Protein AF-A0A348MXN9-F1 (afdb_monomer)

Structure (mmCIF, N/CA/C/O backbone):
data_AF-A0A348MXN9-F1
#
_entry.id   AF-A0A348MXN9-F1
#
loop_
_atom_site.group_PDB
_atom_site.id
_atom_site.type_symbol
_atom_site.label_atom_id
_atom_site.label_alt_id
_atom_site.label_comp_id
_atom_site.label_asym_id
_atom_site.label_entity_id
_atom_site.label_seq_id
_atom_site.pdbx_PDB_ins_code
_atom_site.Cartn_x
_atom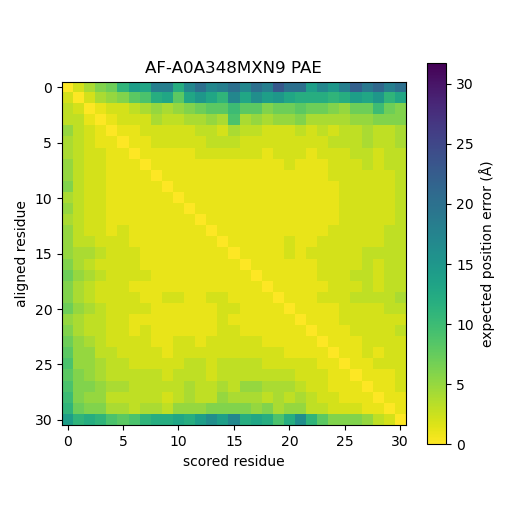_site.Cartn_y
_atom_site.Cartn_z
_atom_site.occupancy
_atom_site.B_iso_or_equiv
_atom_site.auth_seq_id
_atom_site.auth_comp_id
_atom_site.auth_asym_id
_atom_site.auth_atom_id
_atom_site.pdbx_PDB_model_num
ATOM 1 N N . MET A 1 1 ? -3.142 24.710 -6.885 1.00 69.50 1 MET A N 1
ATOM 2 C CA . MET A 1 1 ? -4.007 23.526 -6.682 1.00 69.50 1 MET A CA 1
ATOM 3 C C . MET A 1 1 ? -3.198 22.301 -7.069 1.00 69.50 1 MET A C 1
ATOM 5 O O . MET A 1 1 ? -2.579 22.347 -8.125 1.00 69.50 1 MET A O 1
ATOM 9 N N . SER A 1 2 ? -3.108 21.274 -6.220 1.00 84.19 2 SER A N 1
ATOM 10 C CA . SER A 1 2 ? -2.411 20.035 -6.588 1.00 84.19 2 SER A CA 1
ATOM 11 C C . SER A 1 2 ? -3.306 19.161 -7.467 1.00 84.19 2 SER A C 1
ATOM 13 O O . SER A 1 2 ? -4.526 19.141 -7.305 1.00 84.19 2 SER A O 1
ATOM 15 N N . THR A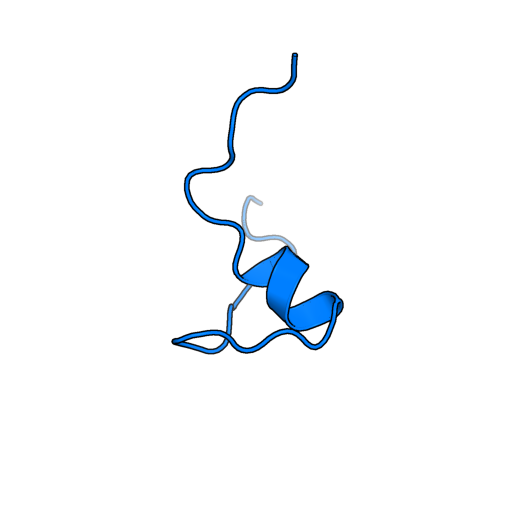 1 3 ? -2.702 18.446 -8.413 1.00 91.81 3 THR A N 1
ATOM 16 C CA . THR A 1 3 ? -3.406 17.445 -9.221 1.00 91.81 3 THR A CA 1
ATOM 17 C C . THR A 1 3 ? -3.787 16.250 -8.338 1.00 91.81 3 THR A C 1
ATOM 19 O O . THR A 1 3 ? -2.928 15.768 -7.594 1.00 91.81 3 THR A O 1
ATOM 22 N N . PRO A 1 4 ? -5.031 15.741 -8.400 1.00 91.38 4 PRO A N 1
ATOM 23 C CA . PRO A 1 4 ? -5.437 14.584 -7.608 1.00 91.38 4 PRO A CA 1
ATOM 24 C C . PRO A 1 4 ? -4.694 13.311 -8.039 1.00 91.38 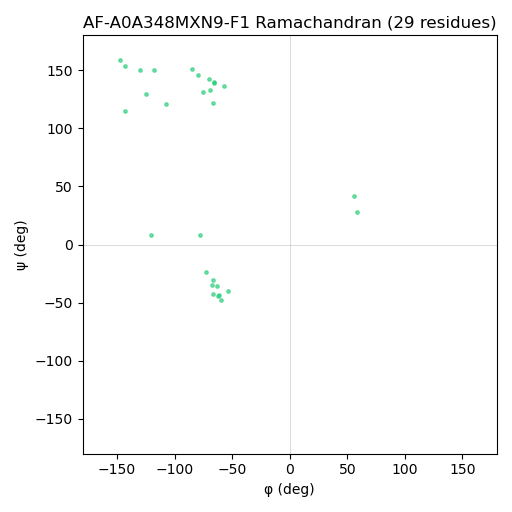4 PRO A C 1
ATOM 26 O O . PRO A 1 4 ? -4.503 13.050 -9.230 1.00 91.38 4 PRO A O 1
ATOM 29 N N . LEU A 1 5 ? -4.293 12.495 -7.059 1.00 95.44 5 LEU A N 1
ATOM 30 C CA . LEU A 1 5 ? -3.669 11.195 -7.301 1.00 95.4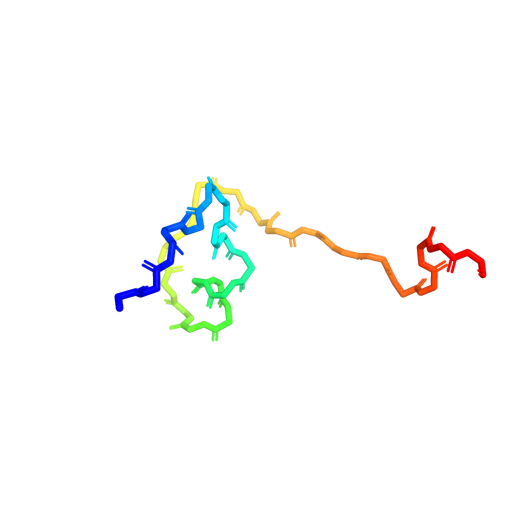4 5 LEU A CA 1
ATOM 31 C C . LEU A 1 5 ? -4.723 10.174 -7.739 1.00 95.44 5 LEU A C 1
ATOM 33 O O . LEU A 1 5 ? -5.740 9.999 -7.078 1.00 95.44 5 LEU A O 1
ATOM 37 N N . LYS A 1 6 ? -4.450 9.449 -8.830 1.00 96.69 6 LYS A N 1
ATOM 38 C CA . LYS A 1 6 ? -5.316 8.352 -9.302 1.00 96.69 6 LYS A CA 1
ATOM 39 C C . LYS A 1 6 ? -5.240 7.100 -8.416 1.00 96.69 6 LYS A C 1
ATOM 41 O O . LYS A 1 6 ? -6.156 6.289 -8.432 1.00 96.69 6 LYS A O 1
ATOM 46 N N . ASN A 1 7 ? -4.138 6.919 -7.686 1.00 96.88 7 ASN A N 1
ATOM 47 C CA . ASN A 1 7 ? -3.928 5.814 -6.753 1.00 96.88 7 ASN A CA 1
ATOM 48 C C . ASN A 1 7 ? -3.161 6.335 -5.535 1.00 96.88 7 ASN A C 1
ATOM 50 O O . ASN A 1 7 ? -2.008 6.748 -5.653 1.00 96.88 7 ASN A O 1
ATOM 54 N N . ASP A 1 8 ? -3.814 6.318 -4.379 1.00 97.56 8 ASP A N 1
ATOM 55 C CA . ASP A 1 8 ? -3.310 6.840 -3.110 1.00 97.56 8 A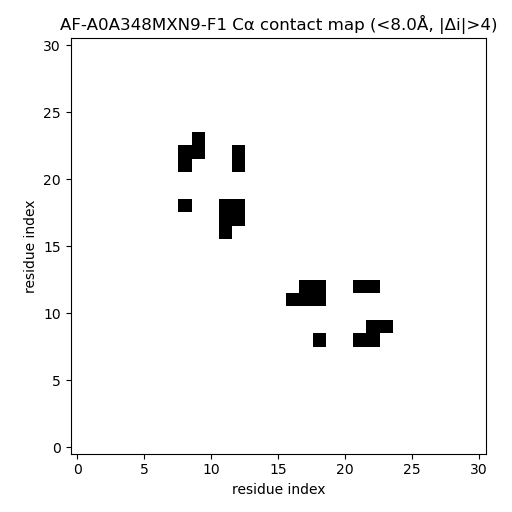SP A CA 1
ATOM 56 C C . ASP A 1 8 ? -3.240 5.763 -2.011 1.00 97.56 8 ASP A C 1
ATOM 58 O O . ASP A 1 8 ? -2.940 6.075 -0.856 1.00 97.56 8 ASP A O 1
ATOM 62 N N . ARG A 1 9 ? -3.465 4.484 -2.358 1.00 98.38 9 ARG A N 1
ATOM 63 C CA . ARG A 1 9 ? -3.572 3.373 -1.391 1.00 98.38 9 ARG A CA 1
ATOM 64 C C . ARG A 1 9 ? -2.372 3.279 -0.457 1.00 98.38 9 ARG A C 1
ATOM 66 O O . ARG A 1 9 ? -2.548 3.035 0.730 1.00 98.38 9 ARG A O 1
ATOM 73 N N . TYR A 1 10 ? -1.165 3.496 -0.979 1.00 98.19 10 TYR A N 1
ATOM 74 C CA . TYR A 1 10 ? 0.059 3.475 -0.177 1.00 98.19 10 TYR A CA 1
ATOM 75 C C . TYR A 1 10 ? 0.027 4.527 0.940 1.00 98.19 10 TYR A C 1
ATOM 77 O O . TYR A 1 10 ? 0.264 4.207 2.102 1.00 98.19 10 TYR A O 1
ATOM 85 N N . LEU A 1 11 ? -0.347 5.766 0.611 1.00 98.12 11 LEU A N 1
ATOM 86 C CA . LEU A 1 11 ? -0.422 6.862 1.580 1.00 98.12 11 LEU A CA 1
ATOM 87 C C . LEU A 1 11 ? -1.527 6.617 2.611 1.00 98.12 11 LEU A C 1
ATOM 89 O O . LEU A 1 11 ? -1.316 6.808 3.808 1.00 98.12 11 LEU A O 1
ATOM 93 N N . ARG A 1 12 ? -2.687 6.137 2.156 1.00 98.44 12 ARG A N 1
ATOM 94 C CA . ARG A 1 12 ? -3.821 5.800 3.025 1.00 98.44 12 ARG A CA 1
ATOM 95 C C . ARG A 1 12 ? 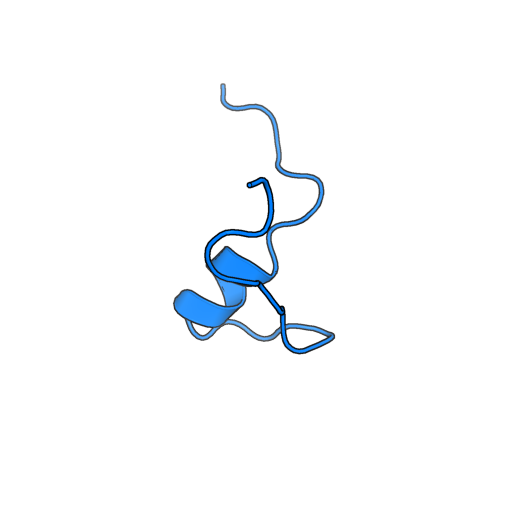-3.480 4.685 4.009 1.00 98.44 12 ARG A C 1
ATOM 97 O O . ARG A 1 12 ? -3.768 4.822 5.197 1.00 98.44 12 ARG A O 1
ATOM 104 N N . ALA A 1 13 ? -2.815 3.629 3.542 1.00 98.44 13 ALA A N 1
ATOM 105 C CA . ALA A 1 13 ? -2.371 2.532 4.394 1.00 98.44 13 ALA A CA 1
ATOM 106 C C . ALA A 1 13 ? -1.381 3.012 5.470 1.00 98.44 13 ALA A C 1
ATOM 108 O O . ALA A 1 13 ? -1.540 2.666 6.640 1.00 98.44 13 ALA A O 1
ATOM 109 N N . LEU A 1 14 ? -0.415 3.871 5.114 1.00 98.25 14 LEU A N 1
ATOM 110 C CA . LEU A 1 14 ? 0.515 4.470 6.084 1.00 98.25 14 LEU A CA 1
ATOM 111 C C . LEU A 1 14 ? -0.196 5.354 7.118 1.00 98.25 14 LEU A C 1
ATOM 113 O O . LEU A 1 14 ? 0.168 5.354 8.293 1.00 98.25 14 LEU A O 1
ATOM 117 N N . ALA A 1 15 ? -1.245 6.060 6.699 1.00 98.50 15 ALA A N 1
ATOM 118 C CA . ALA A 1 15 ? -2.100 6.854 7.576 1.00 98.50 15 ALA A CA 1
ATOM 119 C C . ALA A 1 15 ? -3.124 6.016 8.372 1.00 98.50 15 ALA A C 1
ATOM 121 O O . ALA A 1 15 ? -3.993 6.587 9.029 1.00 98.50 15 ALA A O 1
ATOM 122 N N . LYS A 1 16 ? -3.040 4.676 8.325 1.00 98.38 16 LYS A N 1
ATOM 123 C CA . LYS A 1 16 ? -3.969 3.735 8.979 1.00 98.38 16 LYS A CA 1
ATOM 124 C C . LYS A 1 16 ? -5.433 3.900 8.547 1.00 98.38 16 LYS A C 1
ATOM 126 O O . LYS A 1 16 ? -6.348 3.600 9.310 1.00 98.38 16 LYS A O 1
ATOM 131 N N . GLN A 1 17 ? -5.667 4.377 7.329 1.00 98.69 17 GLN A N 1
ATOM 132 C CA . GLN A 1 17 ? -7.006 4.467 6.757 1.00 98.69 17 GLN A CA 1
ATOM 133 C C . GLN A 1 17 ? -7.403 3.134 6.101 1.00 98.69 17 GLN A C 1
ATOM 135 O O . GLN A 1 17 ? -6.529 2.430 5.587 1.00 98.69 17 GLN A O 1
ATOM 140 N N . PRO A 1 18 ? -8.704 2.791 6.054 1.00 98.56 18 PRO A N 1
ATOM 141 C CA . PRO A 1 18 ? -9.171 1.611 5.333 1.00 98.56 18 PRO A CA 1
ATOM 142 C C . PRO A 1 18 ? -8.764 1.662 3.857 1.00 98.56 18 PRO A C 1
ATOM 144 O O . PRO A 1 18 ? -8.913 2.702 3.208 1.00 98.56 18 PRO A O 1
ATOM 147 N N . VAL A 1 19 ? -8.290 0.539 3.324 1.00 98.56 19 VAL A N 1
ATOM 148 C CA . VAL A 1 19 ? -7.986 0.328 1.902 1.00 98.56 19 VAL 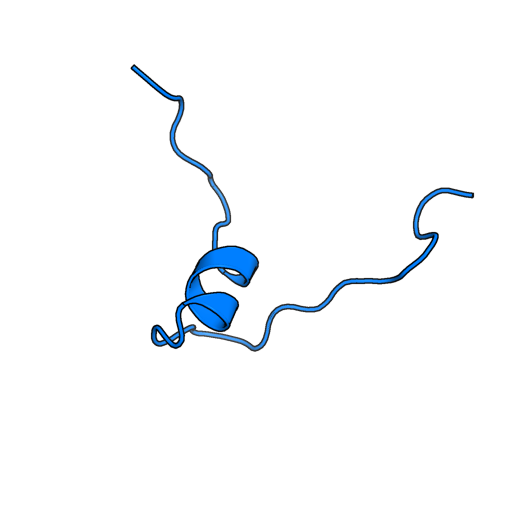A CA 1
ATOM 149 C C . VAL A 1 19 ? -8.650 -0.968 1.440 1.00 98.56 19 VAL A C 1
ATOM 151 O O . VAL A 1 19 ? -8.855 -1.880 2.236 1.00 98.56 19 VAL A O 1
ATOM 154 N N . ASP A 1 20 ? -9.014 -1.032 0.164 1.00 98.44 20 ASP A N 1
ATOM 155 C CA . ASP A 1 20 ? -9.638 -2.193 -0.485 1.00 98.44 20 ASP A CA 1
ATOM 156 C C . ASP A 1 20 ? -8.684 -3.390 -0.593 1.00 98.44 20 ASP A C 1
ATOM 158 O O . ASP A 1 20 ? -9.108 -4.535 -0.467 1.00 98.44 20 ASP A O 1
ATOM 162 N N . VAL A 1 21 ? -7.393 -3.121 -0.804 1.00 98.56 21 VAL A N 1
ATOM 163 C CA . VAL A 1 21 ? -6.324 -4.125 -0.873 1.00 98.56 21 VAL A CA 1
ATOM 164 C C . VAL A 1 21 ? -5.042 -3.589 -0.241 1.00 98.56 21 VAL A C 1
ATOM 166 O O . VAL A 1 21 ? -4.793 -2.381 -0.233 1.00 98.56 21 VAL A O 1
ATOM 169 N N . THR A 1 22 ? -4.193 -4.485 0.263 1.00 98.31 22 THR A N 1
ATOM 170 C CA . THR A 1 22 ? -2.877 -4.115 0.798 1.00 98.31 22 THR A CA 1
ATOM 171 C C . THR A 1 22 ? -1.969 -3.612 -0.333 1.00 98.31 22 THR A C 1
ATOM 173 O O . THR A 1 22 ? -1.726 -4.355 -1.286 1.00 98.31 22 THR A O 1
ATOM 176 N N . PRO A 1 23 ? -1.447 -2.372 -0.268 1.00 98.31 23 PRO A N 1
ATOM 177 C CA . PRO A 1 23 ? -0.520 -1.875 -1.276 1.00 98.31 23 PRO A CA 1
ATOM 178 C C . PRO A 1 23 ? 0.836 -2.585 -1.162 1.00 98.31 23 PRO A C 1
ATOM 180 O O . PRO A 1 23 ? 1.326 -2.840 -0.063 1.00 98.31 23 PRO A O 1
ATOM 183 N N . VAL A 1 24 ? 1.465 -2.859 -2.304 1.00 97.75 24 VAL A N 1
ATOM 184 C CA . VAL A 1 24 ? 2.800 -3.461 -2.406 1.00 97.75 24 VAL A CA 1
ATOM 185 C C . VAL A 1 24 ? 3.755 -2.504 -3.109 1.00 97.75 24 VAL A C 1
ATOM 187 O O . VAL A 1 24 ? 3.353 -1.700 -3.950 1.00 97.75 24 VAL A O 1
ATOM 190 N N . TRP A 1 25 ? 5.030 -2.601 -2.755 1.00 96.94 25 TRP A N 1
ATOM 191 C CA . TRP A 1 25 ? 6.128 -1.902 -3.403 1.00 96.94 25 TRP A CA 1
ATOM 192 C C . TRP A 1 25 ? 7.384 -2.772 -3.332 1.00 96.94 25 TRP A C 1
ATOM 194 O O . TRP A 1 25 ? 7.476 -3.670 -2.493 1.00 96.94 25 TRP A O 1
ATOM 204 N N . MET A 1 26 ? 8.344 -2.512 -4.214 1.00 97.25 26 MET A N 1
ATOM 205 C CA . MET A 1 26 ? 9.611 -3.236 -4.262 1.00 97.25 26 MET A CA 1
ATOM 206 C C . MET A 1 26 ? 10.773 -2.246 -4.178 1.00 97.25 26 MET A C 1
ATOM 208 O O . MET A 1 26 ? 10.825 -1.265 -4.922 1.00 97.25 26 MET A O 1
ATOM 212 N N . MET A 1 27 ? 11.719 -2.501 -3.271 1.00 97.31 27 MET A N 1
ATOM 213 C CA . MET A 1 27 ? 12.972 -1.744 -3.236 1.00 97.31 27 MET A CA 1
ATOM 214 C C . MET A 1 27 ? 13.781 -2.035 -4.504 1.00 97.31 27 MET A C 1
ATOM 216 O O . MET A 1 27 ? 13.857 -3.185 -4.925 1.00 97.31 27 MET A O 1
ATOM 220 N N . ARG A 1 28 ? 14.403 -1.002 -5.093 1.00 95.00 28 ARG A N 1
ATOM 221 C CA . ARG A 1 28 ? 15.188 -1.106 -6.343 1.00 95.00 28 ARG A CA 1
ATOM 222 C C . ARG A 1 28 ? 14.389 -1.695 -7.524 1.00 95.00 28 ARG A C 1
ATOM 224 O O . ARG A 1 28 ? 14.894 -2.522 -8.269 1.00 95.00 28 ARG A O 1
ATOM 231 N N . GLN A 1 29 ? 13.126 -1.278 -7.684 1.00 96.50 29 GLN A N 1
ATOM 232 C CA . GLN A 1 29 ? 12.242 -1.768 -8.759 1.00 96.50 29 GLN A CA 1
ATOM 233 C C . GLN A 1 29 ? 12.673 -1.365 -10.174 1.00 96.50 29 GLN A C 1
ATOM 235 O O . GLN A 1 29 ? 12.408 -2.085 -11.130 1.00 96.50 29 GLN A O 1
ATOM 240 N N . ALA A 1 30 ? 13.315 -0.207 -10.297 1.00 93.56 30 ALA A N 1
ATOM 241 C CA . ALA A 1 30 ? 14.043 0.195 -11.483 1.00 93.56 30 ALA A CA 1
ATOM 242 C C . ALA A 1 30 ? 15.514 0.101 -11.092 1.00 93.56 30 ALA A C 1
ATOM 244 O O . ALA A 1 30 ? 15.887 0.687 -10.071 1.00 93.56 30 ALA A O 1
ATOM 245 N N . GLY A 1 31 ? 16.264 -0.722 -11.829 1.00 86.69 31 GLY A N 1
ATOM 246 C CA . GLY A 1 31 ? 17.688 -0.964 -11.592 1.00 86.69 31 GLY A CA 1
ATOM 247 C C . GLY A 1 31 ? 18.481 0.319 -11.401 1.00 86.69 31 GLY A C 1
ATOM 248 O O . GLY A 1 31 ? 18.167 1.308 -12.100 1.00 86.69 31 GLY A O 1
#

Solvent-accessible surface area (backbone atoms only — not comparable to full-atom values): 2340 Å² total; per-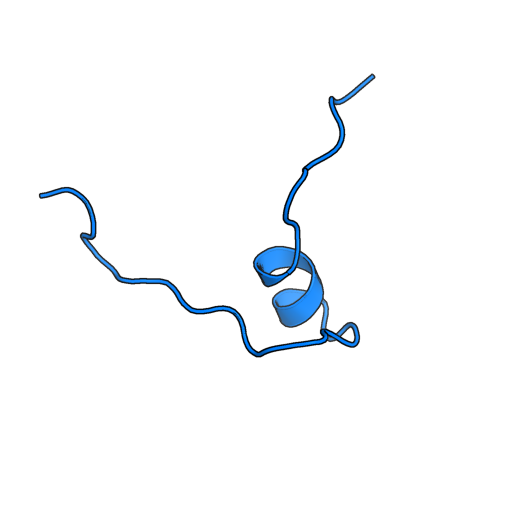residue (Å²): 134,83,82,82,74,94,76,54,55,58,61,36,50,76,70,72,41,93,65,98,63,87,70,85,86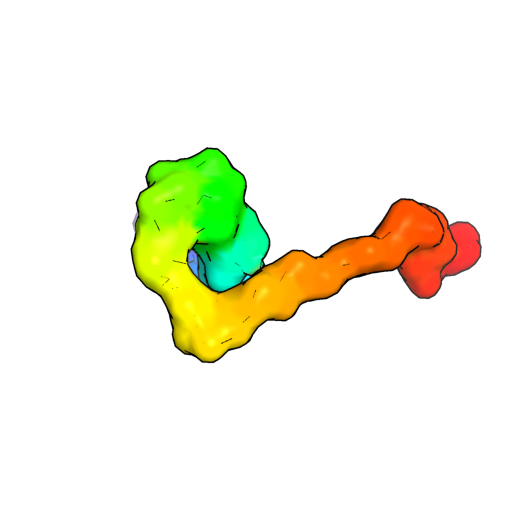,65,88,73,75,68,126

Radius of gyration: 11.72 Å; Cα contacts (8 Å, |Δi|>4): 12; chains: 1; bounding box: 27×28×21 Å

Secondary structure (DSSP, 8-state):
-PPPPS--HHHHHHTT---SS-----TTS--

pLDDT: mean 95.5, std 5.86, range [69.5, 98.69]

Sequence (31 aa):
MSTPLKNDRYLRALAKQPVDVTPVWMMRQAG

Foldseek 3Di:
DDDDDPDCQVVCVVVVHDDPDRDDDDPCPPD